Protein AF-A0AAE0HXF6-F1 (afdb_monomer_lite)

pLDDT: mean 71.42, std 21.59, range [34.88, 96.06]

Foldseek 3Di:
DPDDDLLVVLVVLLVVLVVVLVVVCVVVVWDDADPDPPGDPDTPDDPVPVVNVVSVVSNVVSVVVSCPVVVDPPDPPPPPDDDDDDDDDPPDPPVPVCCVSDVPPPD

Sequence (107 aa):
MSQQSRIVELSTRIATNTAKVDAYLTAHSLPTPSLGPGTPFHPPIPPSEATIIAARKAIISDTLELRQQAGGCEGKSHVHGPRFLRGAACARSKYLFLSRLFPQLER

Organism: NCBI:txid516989

Structure (mmCIF, N/CA/C/O backbone):
data_AF-A0AAE0HXF6-F1
#
_entry.id   AF-A0AAE0HXF6-F1
#
loop_
_atom_site.group_PDB
_atom_site.id
_atom_site.type_symbol
_atom_site.label_atom_id
_atom_site.label_alt_id
_atom_site.label_comp_id
_atom_site.label_asym_id
_atom_site.label_entity_id
_atom_site.label_s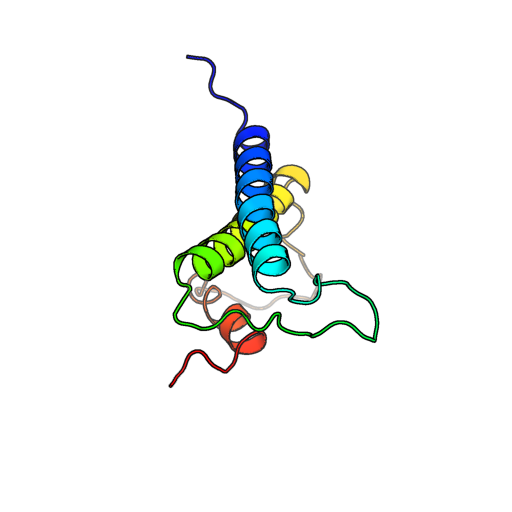eq_id
_atom_site.pdbx_PDB_ins_code
_atom_site.Cartn_x
_atom_site.Cartn_y
_atom_site.Cartn_z
_atom_site.occupancy
_atom_site.B_iso_or_equiv
_atom_site.auth_seq_id
_atom_site.auth_comp_id
_atom_site.auth_asym_id
_atom_site.auth_atom_id
_atom_site.pdbx_PDB_model_num
ATOM 1 N N . MET A 1 1 ? -29.211 2.244 11.095 1.00 39.75 1 MET A N 1
ATOM 2 C CA . MET A 1 1 ? -27.996 1.861 10.347 1.00 39.75 1 MET A CA 1
ATOM 3 C C . MET A 1 1 ? -26.875 1.692 11.354 1.00 39.75 1 MET A C 1
ATOM 5 O O . MET A 1 1 ? -26.587 2.647 12.062 1.00 39.75 1 MET A O 1
ATOM 9 N N . SER A 1 2 ? -26.340 0.479 11.514 1.00 49.00 2 SER A N 1
ATOM 10 C CA . SER A 1 2 ? -25.211 0.238 12.421 1.00 49.00 2 SER A CA 1
ATOM 11 C C . SER A 1 2 ? -23.998 0.987 11.870 1.00 49.00 2 SER A C 1
ATOM 13 O O . SER A 1 2 ? -23.562 0.702 10.756 1.00 49.00 2 SER A O 1
ATOM 15 N N . GLN A 1 3 ? -23.519 2.005 12.589 1.00 62.25 3 GLN A N 1
ATOM 16 C CA . GLN A 1 3 ? -22.263 2.666 12.246 1.00 62.25 3 GLN A CA 1
ATOM 17 C C . GLN A 1 3 ? -21.150 1.637 12.442 1.00 62.25 3 GLN A C 1
ATOM 19 O O . GLN A 1 3 ? -20.883 1.217 13.568 1.00 62.25 3 GLN A O 1
ATOM 24 N N . GLN A 1 4 ? -20.534 1.188 11.347 1.00 70.75 4 GLN A N 1
ATOM 25 C CA . GLN A 1 4 ? -19.328 0.373 11.436 1.00 70.75 4 GLN A CA 1
ATOM 26 C C . GLN A 1 4 ? -18.281 1.140 12.245 1.00 70.75 4 GLN A C 1
ATOM 28 O O . GLN A 1 4 ? -18.087 2.341 12.050 1.00 70.75 4 GLN A O 1
ATOM 33 N N . SER A 1 5 ? -17.620 0.442 13.171 1.00 87.44 5 SER A N 1
ATOM 34 C CA . SER A 1 5 ? -16.517 1.022 13.933 1.00 87.44 5 SER A CA 1
ATOM 35 C C . SER A 1 5 ? -15.484 1.600 12.970 1.00 87.44 5 SER A C 1
ATOM 37 O O . SER A 1 5 ? -15.108 0.949 11.993 1.00 87.44 5 SER A O 1
ATOM 39 N N . ARG A 1 6 ? -14.996 2.808 13.261 1.00 88.81 6 ARG A N 1
ATOM 40 C CA . ARG A 1 6 ? -14.006 3.505 12.432 1.00 88.81 6 ARG A CA 1
ATOM 41 C C . ARG A 1 6 ? -12.756 2.655 12.176 1.00 88.81 6 ARG A C 1
ATOM 43 O O . ARG A 1 6 ? -12.194 2.701 11.089 1.00 88.81 6 ARG A O 1
ATOM 50 N N . ILE A 1 7 ? -12.387 1.805 13.132 1.00 89.00 7 ILE A N 1
ATOM 51 C CA . ILE A 1 7 ? -11.299 0.826 13.006 1.00 89.00 7 ILE A CA 1
ATOM 52 C C . ILE A 1 7 ? -11.556 -0.158 11.854 1.00 89.00 7 ILE A C 1
ATOM 54 O O . ILE A 1 7 ? -10.648 -0.441 11.075 1.00 89.00 7 ILE A O 1
ATOM 58 N N . VAL A 1 8 ? -12.789 -0.660 11.728 1.00 91.50 8 VAL A N 1
ATOM 59 C CA . VAL A 1 8 ? -13.198 -1.604 10.671 1.00 91.50 8 VAL A CA 1
ATOM 60 C C . VAL A 1 8 ? -13.22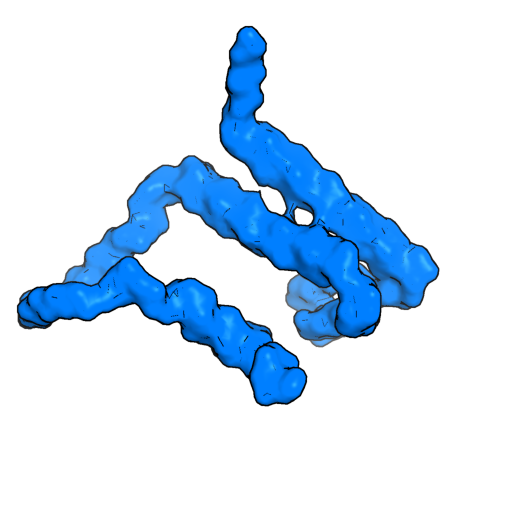2 -0.916 9.307 1.00 91.50 8 VAL A C 1
ATOM 62 O O . VAL A 1 8 ? -12.822 -1.499 8.301 1.00 91.50 8 VAL A O 1
ATOM 65 N N . GLU A 1 9 ? -13.651 0.343 9.261 1.00 91.88 9 GLU A N 1
ATOM 66 C CA . GLU A 1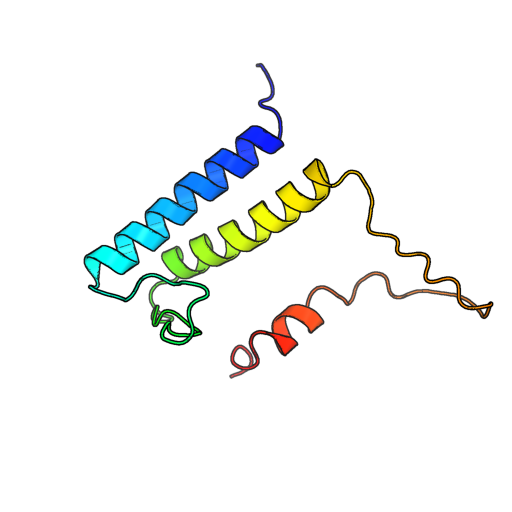 9 ? -13.613 1.136 8.032 1.00 91.88 9 GLU A CA 1
ATOM 67 C C . GLU A 1 9 ? -12.166 1.357 7.558 1.00 91.88 9 GLU A C 1
ATOM 69 O O . GLU A 1 9 ? -11.843 1.110 6.394 1.00 91.88 9 GLU A O 1
ATOM 74 N N . LEU A 1 10 ? -11.277 1.769 8.469 1.00 92.56 10 LEU A N 1
ATOM 75 C CA . LEU A 1 10 ? -9.863 1.996 8.171 1.00 92.56 10 LEU A CA 1
ATOM 76 C C . LEU A 1 10 ? -9.164 0.709 7.728 1.00 92.56 10 LEU A C 1
ATOM 78 O O . LEU A 1 10 ? -8.457 0.725 6.722 1.00 92.56 10 LEU A O 1
ATOM 82 N N . SER A 1 11 ? -9.386 -0.415 8.415 1.00 92.38 11 SER A N 1
ATOM 83 C CA . SER A 1 11 ? -8.780 -1.695 8.031 1.00 92.38 11 SER A CA 1
ATOM 84 C C . SER A 1 11 ? -9.238 -2.153 6.645 1.00 92.38 11 SER A C 1
ATOM 86 O O . SER A 1 11 ? -8.415 -2.576 5.832 1.00 92.38 11 SER A O 1
ATOM 88 N N . THR A 1 12 ? -10.525 -1.982 6.330 1.00 95.06 12 THR A N 1
ATOM 89 C CA . THR A 1 12 ? -11.086 -2.306 5.011 1.00 95.06 12 THR A CA 1
ATOM 90 C C . THR A 1 12 ? -10.473 -1.434 3.913 1.00 95.06 12 THR A C 1
ATOM 92 O O . THR A 1 12 ? -10.096 -1.935 2.848 1.00 95.06 12 THR A O 1
ATOM 95 N N . ARG A 1 13 ? -10.321 -0.128 4.168 1.00 94.19 13 ARG A N 1
ATOM 96 C CA . ARG A 1 13 ? -9.698 0.811 3.222 1.00 94.19 13 ARG A CA 1
ATOM 97 C C . ARG A 1 13 ? -8.218 0.508 3.000 1.00 94.19 13 ARG A C 1
ATOM 99 O O . ARG A 1 13 ? -7.773 0.523 1.852 1.00 94.19 13 ARG A O 1
ATOM 106 N N . ILE A 1 14 ? -7.479 0.172 4.059 1.00 94.69 14 ILE A N 1
ATOM 107 C CA . ILE A 1 14 ? -6.081 -0.267 3.963 1.00 94.69 14 ILE A CA 1
ATOM 108 C C . ILE A 1 14 ? -5.993 -1.528 3.103 1.00 94.69 14 ILE A C 1
ATOM 110 O O . ILE A 1 14 ? -5.253 -1.529 2.126 1.00 94.69 14 ILE A O 1
ATOM 114 N N . ALA A 1 15 ? -6.779 -2.566 3.402 1.00 95.38 15 ALA A N 1
ATOM 115 C CA . ALA A 1 15 ? -6.756 -3.820 2.650 1.00 95.38 15 ALA A CA 1
ATOM 116 C C . ALA A 1 15 ? -7.061 -3.605 1.158 1.00 95.38 15 ALA A C 1
ATOM 118 O O . ALA A 1 15 ? -6.321 -4.070 0.292 1.00 95.38 15 ALA A O 1
ATOM 119 N N . THR A 1 16 ? -8.101 -2.822 0.858 1.00 96.06 16 THR A N 1
ATOM 120 C CA . THR A 1 16 ? -8.509 -2.517 -0.521 1.00 96.06 16 THR A CA 1
ATOM 121 C C . THR A 1 16 ? -7.417 -1.773 -1.287 1.00 96.06 16 THR A C 1
ATOM 123 O O . THR A 1 16 ? -7.124 -2.098 -2.436 1.00 96.06 16 THR A O 1
ATOM 126 N N . ASN A 1 17 ? -6.806 -0.757 -0.674 1.00 94.81 17 ASN A N 1
ATOM 127 C CA . ASN A 1 17 ? -5.768 0.024 -1.338 1.00 94.81 17 ASN A CA 1
ATOM 128 C C . ASN A 1 17 ? -4.461 -0.764 -1.477 1.00 94.81 17 ASN A C 1
ATOM 130 O O . ASN A 1 17 ? -3.806 -0.648 -2.510 1.00 94.81 17 ASN A O 1
ATOM 134 N N . THR A 1 18 ? -4.106 -1.595 -0.495 1.00 94.38 18 THR A N 1
ATOM 135 C CA . THR A 1 18 ? -2.942 -2.484 -0.583 1.00 94.38 18 THR A CA 1
ATOM 136 C C . THR A 1 18 ? -3.101 -3.473 -1.732 1.00 94.38 18 THR A C 1
ATOM 138 O O . THR A 1 18 ? -2.177 -3.603 -2.525 1.00 94.38 18 THR A O 1
ATOM 141 N N . ALA A 1 19 ? -4.282 -4.078 -1.904 1.00 95.12 19 ALA A N 1
ATOM 142 C CA . ALA A 1 19 ? -4.551 -4.975 -3.029 1.00 95.12 19 ALA A CA 1
ATOM 143 C C . ALA A 1 19 ? -4.403 -4.277 -4.394 1.00 95.12 19 ALA A C 1
ATOM 145 O O . ALA A 1 19 ? -3.870 -4.864 -5.329 1.00 95.12 19 ALA A O 1
ATOM 146 N N . LYS A 1 20 ? -4.821 -3.007 -4.514 1.00 93.88 20 LYS A N 1
ATOM 147 C CA . LYS A 1 20 ? -4.630 -2.221 -5.750 1.00 93.88 20 LYS A CA 1
ATOM 148 C C . LYS A 1 20 ? -3.155 -1.987 -6.065 1.00 93.88 20 LYS A C 1
ATOM 150 O O . LYS A 1 20 ? -2.752 -2.104 -7.218 1.00 93.88 20 LYS A O 1
ATOM 155 N N . VAL A 1 21 ? -2.368 -1.623 -5.053 1.00 91.19 21 VAL A N 1
ATOM 156 C CA . VAL A 1 21 ? -0.927 -1.395 -5.222 1.00 91.19 21 VAL A CA 1
ATOM 157 C C . VAL A 1 21 ? -0.223 -2.708 -5.559 1.00 91.19 21 VAL A C 1
ATOM 159 O O . VAL A 1 21 ? 0.581 -2.730 -6.481 1.00 91.19 21 VAL A O 1
ATOM 162 N N . ASP A 1 22 ? -0.554 -3.793 -4.863 1.00 91.50 22 ASP A N 1
ATOM 163 C CA . ASP A 1 22 ? 0.027 -5.116 -5.098 1.00 91.50 22 ASP A CA 1
ATOM 164 C C . ASP A 1 22 ? -0.279 -5.629 -6.511 1.00 91.50 22 ASP A C 1
ATOM 166 O O . ASP A 1 22 ? 0.642 -5.947 -7.259 1.00 91.50 22 ASP A O 1
ATOM 170 N N . ALA A 1 23 ? -1.545 -5.559 -6.940 1.00 92.94 23 ALA A N 1
ATOM 171 C CA . ALA A 1 23 ? -1.952 -5.930 -8.294 1.00 92.94 23 ALA A CA 1
ATOM 172 C C . ALA A 1 23 ? -1.197 -5.135 -9.371 1.00 92.94 23 ALA A C 1
ATOM 174 O O . ALA A 1 23 ? -0.791 -5.706 -10.383 1.00 92.94 23 ALA A O 1
ATOM 175 N N . TYR A 1 24 ? -0.966 -3.836 -9.148 1.00 92.25 24 TYR A N 1
ATOM 176 C CA . TYR A 1 24 ? -0.154 -3.018 -10.048 1.00 92.25 24 TYR A CA 1
ATOM 177 C C . TYR A 1 24 ? 1.305 -3.496 -10.082 1.00 92.25 24 TYR A C 1
ATOM 179 O O . TYR A 1 24 ? 1.873 -3.680 -11.155 1.00 92.25 24 TYR A O 1
ATOM 187 N N . LEU A 1 25 ? 1.921 -3.743 -8.924 1.00 90.19 25 LEU A N 1
ATOM 188 C CA . LEU A 1 25 ? 3.302 -4.228 -8.877 1.00 90.19 25 LEU A CA 1
ATOM 189 C C . LEU A 1 25 ? 3.445 -5.578 -9.591 1.00 90.19 25 LEU A C 1
ATOM 191 O O . LEU A 1 25 ? 4.362 -5.737 -10.394 1.00 90.19 25 LEU A O 1
ATOM 195 N N . THR A 1 26 ? 2.511 -6.509 -9.378 1.00 91.00 26 THR A N 1
ATOM 196 C CA . THR A 1 26 ? 2.496 -7.804 -10.070 1.00 91.00 26 THR A CA 1
ATOM 197 C C . THR A 1 26 ? 2.310 -7.643 -11.578 1.00 91.00 26 THR A C 1
ATOM 199 O O . THR A 1 26 ? 3.076 -8.221 -12.347 1.00 91.00 26 THR A O 1
ATOM 202 N N . ALA A 1 27 ? 1.343 -6.830 -12.020 1.00 92.38 27 ALA A N 1
ATOM 203 C CA . ALA A 1 27 ? 1.063 -6.617 -13.442 1.00 92.38 27 ALA A CA 1
ATOM 204 C C . ALA A 1 27 ? 2.260 -6.021 -14.198 1.00 92.38 27 ALA A C 1
ATOM 206 O O . ALA A 1 27 ? 2.503 -6.361 -15.354 1.00 92.38 27 ALA A O 1
ATOM 207 N N . HIS A 1 28 ? 3.038 -5.169 -13.530 1.00 90.12 28 HIS A N 1
ATOM 208 C CA . HIS A 1 28 ? 4.220 -4.528 -14.102 1.00 90.12 28 HIS A CA 1
ATOM 209 C C . HIS A 1 28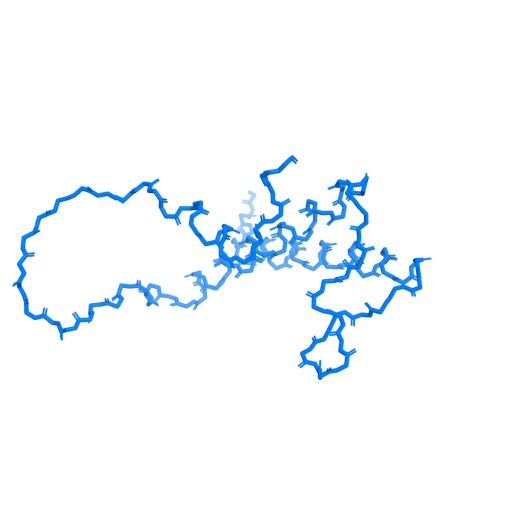 ? 5.533 -5.265 -13.790 1.00 90.12 28 HIS A C 1
ATOM 211 O O . HIS A 1 28 ? 6.604 -4.737 -14.082 1.00 90.12 28 HIS A O 1
ATOM 217 N N . SER A 1 29 ? 5.470 -6.479 -13.220 1.00 89.31 29 SER A N 1
ATOM 218 C CA . SER A 1 29 ? 6.647 -7.277 -12.825 1.00 89.31 29 SER A CA 1
ATOM 219 C C . SER A 1 29 ? 7.640 -6.497 -11.950 1.00 89.31 29 SER A C 1
ATOM 221 O O . SER A 1 29 ? 8.857 -6.659 -12.051 1.00 89.31 29 SER A O 1
ATOM 223 N N . LEU A 1 30 ? 7.114 -5.612 -11.103 1.00 86.38 30 LEU A N 1
ATOM 224 C CA . LEU A 1 30 ? 7.898 -4.790 -10.196 1.00 86.38 30 LEU A CA 1
ATOM 225 C C . LEU A 1 30 ? 8.175 -5.547 -8.892 1.00 86.38 30 LEU A C 1
ATOM 227 O O . LEU A 1 30 ? 7.324 -6.302 -8.418 1.00 86.38 30 LEU A O 1
ATOM 231 N N . PRO A 1 31 ? 9.343 -5.325 -8.268 1.00 84.19 31 PRO A N 1
ATOM 232 C CA . PRO A 1 31 ? 9.679 -5.969 -7.007 1.00 84.19 31 PRO A CA 1
ATOM 233 C C . PRO A 1 31 ? 8.743 -5.518 -5.881 1.00 84.19 31 PRO A C 1
ATOM 235 O O . PRO A 1 31 ? 8.468 -4.325 -5.710 1.00 84.19 31 PRO A O 1
ATOM 238 N N . THR A 1 32 ? 8.306 -6.476 -5.067 1.00 83.25 32 THR A N 1
ATOM 239 C CA . THR A 1 32 ? 7.512 -6.210 -3.867 1.00 83.25 32 THR A CA 1
ATOM 240 C C . THR A 1 32 ? 8.358 -5.453 -2.835 1.00 83.25 32 THR A C 1
ATOM 242 O O . THR A 1 32 ? 9.490 -5.859 -2.549 1.00 83.25 32 THR A O 1
ATOM 245 N N . PRO A 1 33 ? 7.850 -4.353 -2.251 1.00 83.25 33 PRO A N 1
ATOM 246 C CA . PRO A 1 33 ? 8.569 -3.635 -1.208 1.00 83.25 33 PRO A CA 1
ATOM 247 C C . PRO A 1 33 ? 8.728 -4.518 0.036 1.00 83.25 33 PRO A C 1
ATOM 249 O O . PRO A 1 33 ? 7.779 -5.155 0.488 1.00 83.25 33 PRO A O 1
ATOM 252 N N . SER A 1 34 ? 9.926 -4.523 0.616 1.00 84.44 34 SER A N 1
ATOM 253 C CA . SER A 1 34 ? 10.226 -5.235 1.860 1.00 84.44 34 SER A CA 1
ATOM 254 C C . SER A 1 34 ? 11.145 -4.390 2.747 1.00 84.44 34 SER A C 1
ATOM 256 O O . SER A 1 34 ? 11.579 -3.308 2.355 1.00 84.44 34 SER A O 1
ATOM 258 N N . LEU A 1 35 ? 11.438 -4.878 3.953 1.00 83.94 35 LEU A N 1
ATOM 259 C CA . LEU A 1 35 ? 12.421 -4.269 4.857 1.00 83.94 35 LEU A CA 1
ATOM 260 C C . LEU A 1 35 ? 13.834 -4.864 4.686 1.00 83.94 35 LEU A C 1
ATOM 262 O O . LEU A 1 35 ? 14.734 -4.540 5.456 1.00 83.94 35 LEU A O 1
ATOM 266 N N . GLY A 1 36 ? 14.028 -5.761 3.714 1.00 82.12 36 GLY A N 1
ATOM 267 C CA . GLY A 1 36 ? 15.300 -6.425 3.454 1.00 82.12 36 GLY A CA 1
ATOM 268 C C . GLY A 1 36 ? 16.340 -5.513 2.783 1.00 82.12 36 GLY A C 1
ATOM 269 O O . GLY A 1 36 ? 15.987 -4.567 2.078 1.00 82.12 36 GLY A O 1
ATOM 270 N N . PRO A 1 37 ? 17.640 -5.818 2.932 1.00 76.31 37 PRO A N 1
ATOM 271 C CA . PRO A 1 37 ? 18.730 -4.978 2.422 1.00 76.31 37 PRO A CA 1
ATOM 272 C C . PRO A 1 37 ? 18.802 -4.888 0.886 1.00 76.31 37 PRO A C 1
ATOM 274 O O . PRO A 1 37 ? 19.501 -4.028 0.364 1.00 76.31 37 PRO A O 1
ATOM 277 N N . GLY A 1 38 ? 18.094 -5.757 0.158 1.00 72.94 38 GLY A N 1
ATOM 278 C CA . GLY A 1 38 ? 18.061 -5.776 -1.309 1.00 72.94 38 GLY A CA 1
ATOM 279 C C . GLY A 1 38 ? 16.810 -5.159 -1.934 1.00 72.94 38 GLY A C 1
ATOM 280 O O . GLY A 1 38 ? 16.685 -5.171 -3.156 1.00 72.94 38 GLY A O 1
ATOM 281 N N . THR A 1 39 ? 15.860 -4.659 -1.138 1.00 71.00 39 THR A N 1
ATOM 282 C CA . THR A 1 39 ? 14.627 -4.102 -1.706 1.00 71.00 39 THR A CA 1
ATOM 283 C C . THR A 1 39 ? 14.748 -2.630 -2.060 1.00 71.00 39 THR A C 1
ATOM 285 O O . THR A 1 39 ? 15.342 -1.856 -1.305 1.00 71.00 39 THR A O 1
ATOM 288 N N . PRO A 1 40 ? 14.161 -2.213 -3.195 1.00 70.19 40 PRO A N 1
ATOM 289 C CA . PRO A 1 40 ? 14.229 -0.828 -3.616 1.00 70.19 40 PRO A CA 1
ATOM 290 C C . PRO A 1 40 ? 13.520 0.068 -2.601 1.00 70.19 40 PRO A C 1
ATOM 292 O O . PRO A 1 40 ? 12.368 -0.163 -2.233 1.00 70.19 40 PRO A O 1
ATOM 295 N N . PHE A 1 41 ? 14.210 1.134 -2.193 1.00 66.69 41 PHE A N 1
ATOM 296 C CA . PHE A 1 41 ? 13.697 2.139 -1.255 1.00 66.69 41 PHE A CA 1
ATOM 297 C C . PHE A 1 41 ? 12.429 2.835 -1.771 1.00 66.69 41 PHE A C 1
ATOM 299 O O . PHE A 1 41 ? 11.605 3.325 -0.997 1.00 66.69 41 PHE A O 1
ATOM 306 N N . HIS A 1 42 ? 12.265 2.874 -3.094 1.00 65.69 42 HIS A N 1
ATOM 307 C CA . HIS A 1 42 ? 11.081 3.392 -3.747 1.00 65.69 42 HIS A CA 1
ATOM 308 C C . HIS A 1 42 ? 10.661 2.443 -4.875 1.00 65.69 42 HIS A C 1
ATOM 310 O O . HIS A 1 42 ? 11.433 2.274 -5.822 1.00 65.69 42 HIS A O 1
ATOM 316 N N . PRO A 1 43 ? 9.465 1.828 -4.816 1.00 64.69 43 PRO A N 1
ATOM 317 C CA . PRO A 1 43 ? 8.952 1.106 -5.970 1.00 64.69 43 PRO A CA 1
ATOM 318 C C . PRO A 1 43 ? 8.805 2.104 -7.133 1.00 64.69 43 PRO A C 1
ATOM 320 O O . PRO A 1 43 ? 8.299 3.213 -6.910 1.00 64.69 43 PRO A O 1
ATOM 323 N N . PRO A 1 44 ? 9.267 1.768 -8.349 1.00 71.19 44 PRO A N 1
ATOM 324 C CA . PRO A 1 44 ? 9.271 2.673 -9.495 1.00 71.19 44 PRO A CA 1
ATOM 325 C C . PRO A 1 44 ? 7.857 2.789 -10.081 1.00 71.19 44 PRO A C 1
ATOM 327 O O . PRO A 1 44 ? 7.568 2.320 -11.175 1.00 71.19 44 PRO A O 1
ATOM 330 N N . ILE A 1 45 ? 6.944 3.387 -9.319 1.00 81.31 45 ILE A N 1
ATOM 331 C CA . ILE A 1 45 ? 5.617 3.755 -9.805 1.00 81.31 45 ILE A CA 1
ATOM 332 C C . ILE A 1 45 ? 5.783 5.099 -10.528 1.00 81.31 45 ILE A C 1
ATOM 334 O O . ILE A 1 45 ? 6.198 6.070 -9.884 1.00 81.31 45 ILE A O 1
ATOM 338 N N . PRO A 1 46 ? 5.516 5.175 -11.843 1.00 83.38 46 PRO A N 1
ATOM 339 C CA . PRO A 1 46 ? 5.668 6.408 -12.599 1.00 83.38 46 PRO A CA 1
ATOM 340 C C . PRO A 1 46 ? 4.659 7.467 -12.121 1.00 83.38 46 PRO A C 1
ATOM 342 O O . PRO A 1 46 ? 3.557 7.121 -11.690 1.00 83.38 46 PRO A O 1
ATOM 345 N N . PRO A 1 47 ? 4.995 8.767 -12.220 1.00 82.88 47 PRO A N 1
ATOM 346 C CA . PRO A 1 47 ? 4.116 9.856 -11.777 1.00 82.88 47 PRO A CA 1
ATOM 347 C C . PRO A 1 47 ? 2.785 9.904 -12.541 1.00 82.88 47 PRO A C 1
ATOM 349 O O . PRO A 1 47 ? 1.808 10.451 -12.036 1.00 82.88 47 PRO A O 1
ATOM 352 N N . SER A 1 48 ? 2.738 9.299 -13.730 1.00 86.62 48 SER A N 1
ATOM 353 C CA . SER A 1 48 ? 1.539 9.150 -14.553 1.00 86.62 48 SER A CA 1
ATOM 354 C C . SER A 1 48 ? 0.452 8.294 -13.889 1.00 86.62 48 SER A C 1
ATOM 356 O O . SER A 1 48 ? -0.728 8.486 -14.167 1.00 86.62 48 SER A O 1
ATOM 358 N N . GLU A 1 49 ? 0.816 7.400 -12.964 1.00 89.25 49 GLU A N 1
ATOM 359 C CA . GLU A 1 49 ? -0.113 6.487 -12.286 1.00 89.25 49 GLU A CA 1
ATOM 360 C C . GLU A 1 49 ? -0.699 7.112 -11.014 1.00 89.25 49 GLU A C 1
ATOM 362 O O . GLU A 1 49 ? -0.519 6.639 -9.883 1.00 89.25 49 GLU A O 1
ATOM 367 N N . ALA A 1 50 ? -1.427 8.217 -11.205 1.00 90.88 50 ALA A N 1
ATOM 368 C CA . ALA A 1 50 ? -1.995 9.025 -10.126 1.00 90.88 50 ALA A CA 1
ATOM 369 C C . ALA A 1 50 ? -2.880 8.210 -9.166 1.00 90.88 50 ALA A C 1
ATOM 371 O O . ALA A 1 50 ? -2.855 8.439 -7.954 1.00 90.88 50 ALA A O 1
ATOM 372 N N . THR A 1 51 ? -3.616 7.222 -9.680 1.00 91.44 51 THR A N 1
ATOM 373 C CA . THR A 1 51 ? -4.496 6.354 -8.884 1.00 91.44 51 THR A CA 1
ATOM 374 C C . THR A 1 51 ? -3.716 5.476 -7.907 1.00 91.44 51 THR A C 1
ATOM 376 O O . THR A 1 51 ? -4.100 5.355 -6.742 1.00 91.44 51 THR A O 1
ATOM 379 N N . ILE A 1 52 ? -2.596 4.895 -8.342 1.00 91.88 52 ILE A N 1
ATOM 380 C CA . ILE A 1 52 ? -1.760 4.033 -7.496 1.00 91.88 52 ILE A CA 1
ATOM 381 C C . ILE A 1 52 ? -1.016 4.876 -6.456 1.00 91.88 52 ILE A C 1
ATOM 383 O O . ILE A 1 52 ? -0.924 4.500 -5.285 1.00 91.88 52 ILE A O 1
ATOM 387 N N . ILE A 1 53 ? -0.558 6.069 -6.846 1.00 90.69 53 ILE A N 1
ATOM 388 C CA . ILE A 1 53 ? 0.049 7.035 -5.922 1.00 90.69 53 ILE A CA 1
ATOM 389 C C . ILE A 1 53 ? -0.963 7.471 -4.854 1.00 90.69 53 ILE A C 1
ATOM 391 O O . ILE A 1 53 ? -0.626 7.518 -3.667 1.00 90.69 53 ILE A O 1
ATOM 395 N N . ALA A 1 54 ? -2.205 7.762 -5.247 1.00 92.12 54 ALA A N 1
ATOM 396 C CA . ALA A 1 54 ? -3.281 8.099 -4.320 1.00 92.12 54 ALA A CA 1
ATOM 397 C C . ALA A 1 54 ? -3.587 6.935 -3.365 1.00 92.12 54 ALA A C 1
ATOM 399 O O . ALA A 1 54 ? -3.681 7.156 -2.157 1.00 92.12 54 ALA A O 1
ATOM 400 N N . ALA A 1 55 ? -3.649 5.698 -3.871 1.00 92.56 55 ALA A N 1
ATOM 401 C CA . ALA A 1 55 ? -3.834 4.504 -3.050 1.00 92.56 55 ALA A CA 1
ATOM 402 C C . ALA A 1 55 ? -2.704 4.345 -2.018 1.00 92.56 55 ALA A C 1
ATOM 404 O O . ALA A 1 55 ? -2.975 4.143 -0.836 1.00 92.56 55 ALA A O 1
ATOM 405 N N . ARG A 1 56 ? -1.441 4.538 -2.419 1.00 90.56 56 ARG A N 1
ATOM 406 C CA . ARG A 1 56 ? -0.287 4.484 -1.505 1.00 90.56 56 ARG A CA 1
ATOM 407 C C . ARG A 1 56 ? -0.353 5.557 -0.416 1.00 90.56 56 ARG A C 1
ATOM 409 O O . ARG A 1 56 ? -0.102 5.262 0.752 1.00 90.56 56 ARG A O 1
ATOM 416 N N . LYS A 1 57 ? -0.718 6.793 -0.771 1.00 92.12 57 LYS A N 1
ATOM 417 C CA . LYS A 1 57 ? -0.916 7.882 0.204 1.00 92.12 57 LYS A CA 1
ATOM 418 C C . LYS A 1 57 ? -2.057 7.568 1.175 1.00 92.12 57 LYS A C 1
ATOM 420 O O . LYS A 1 57 ? -1.912 7.813 2.372 1.00 92.12 57 LYS A O 1
ATOM 425 N N . ALA A 1 58 ? -3.151 6.992 0.677 1.00 92.81 58 ALA A N 1
ATOM 426 C CA . ALA A 1 58 ? -4.284 6.581 1.497 1.00 92.81 58 ALA A CA 1
ATOM 427 C C . ALA A 1 58 ? -3.893 5.486 2.500 1.00 92.81 58 ALA A C 1
ATOM 429 O O . ALA A 1 58 ? -4.190 5.641 3.677 1.00 92.81 58 ALA A O 1
ATOM 430 N N . ILE A 1 59 ? -3.142 4.455 2.085 1.00 92.62 59 ILE A N 1
ATOM 431 C CA . ILE A 1 59 ? -2.631 3.408 2.995 1.00 92.62 59 ILE A CA 1
ATOM 432 C C . ILE A 1 59 ? -1.842 4.028 4.151 1.00 92.62 59 ILE A C 1
ATOM 434 O O . ILE A 1 59 ? -2.081 3.692 5.309 1.00 92.62 59 ILE A O 1
ATOM 438 N N . ILE A 1 60 ? -0.919 4.950 3.855 1.00 92.00 60 ILE A N 1
ATOM 439 C CA . ILE A 1 60 ? -0.094 5.606 4.881 1.00 92.00 60 ILE A CA 1
ATOM 440 C C . ILE A 1 60 ? -0.977 6.413 5.838 1.00 92.00 60 ILE A C 1
ATOM 442 O O . ILE A 1 60 ? -0.850 6.271 7.053 1.00 92.00 60 ILE A O 1
ATOM 446 N N . SER A 1 61 ? -1.882 7.232 5.300 1.00 92.62 61 SER A N 1
ATOM 447 C CA . SER A 1 61 ? -2.792 8.055 6.102 1.00 92.62 61 SER A CA 1
ATOM 448 C C . SER A 1 61 ? -3.692 7.204 7.000 1.00 92.62 61 SER A C 1
ATOM 450 O O . SER A 1 61 ? -3.775 7.457 8.200 1.00 92.62 61 SER A O 1
ATOM 452 N N . ASP A 1 62 ? -4.322 6.173 6.439 1.00 92.81 62 ASP A N 1
ATOM 453 C CA . ASP A 1 62 ? -5.267 5.313 7.150 1.00 92.81 62 ASP A CA 1
ATOM 454 C C . ASP A 1 62 ? -4.546 4.472 8.215 1.00 92.81 62 ASP A C 1
ATOM 456 O O . ASP A 1 62 ? -5.056 4.304 9.319 1.00 92.81 62 ASP A O 1
ATOM 460 N N . THR A 1 63 ? -3.319 4.013 7.943 1.00 92.19 63 THR A N 1
ATOM 461 C CA . THR A 1 63 ? -2.498 3.287 8.929 1.00 92.19 63 THR A CA 1
ATOM 462 C C . THR A 1 63 ? -2.049 4.199 10.074 1.00 92.19 63 THR A C 1
ATOM 464 O O . THR A 1 63 ? -1.994 3.768 11.228 1.00 92.19 63 THR A O 1
ATOM 467 N N . LEU A 1 64 ? -1.741 5.471 9.792 1.00 92.00 64 LEU A N 1
ATOM 468 C CA . LEU A 1 64 ? -1.429 6.460 10.827 1.00 92.00 64 LEU A CA 1
ATOM 469 C C . LEU A 1 64 ? -2.650 6.782 11.692 1.00 92.00 64 LEU A C 1
ATOM 471 O O . LEU A 1 64 ? -2.502 6.924 12.906 1.00 92.00 64 LEU A O 1
ATOM 475 N N . GLU A 1 65 ? -3.835 6.902 11.093 1.00 89.00 65 GLU A N 1
ATOM 476 C CA . GLU A 1 65 ? -5.092 7.096 11.825 1.00 89.00 65 GLU A CA 1
ATOM 477 C C . GLU A 1 65 ? -5.413 5.868 12.690 1.00 89.00 65 GLU A C 1
ATOM 479 O O . GLU A 1 65 ? -5.687 6.002 13.883 1.00 89.00 65 GLU A O 1
ATOM 484 N N . LEU A 1 66 ? -5.276 4.665 12.127 1.00 88.38 66 LEU A N 1
ATOM 485 C CA . LEU A 1 66 ? -5.498 3.408 12.835 1.00 88.38 66 LEU A CA 1
ATOM 486 C C . LEU A 1 66 ? -4.549 3.261 14.031 1.00 88.38 66 LEU A C 1
ATOM 488 O O . LEU A 1 66 ? -4.985 2.894 15.119 1.00 88.38 66 LEU A O 1
ATOM 492 N N . ARG A 1 67 ? -3.266 3.613 13.865 1.00 87.44 67 ARG A N 1
ATOM 493 C CA . ARG A 1 67 ? -2.290 3.637 14.965 1.00 87.44 67 ARG A CA 1
ATOM 494 C C . ARG A 1 67 ? -2.716 4.587 16.083 1.00 87.44 67 ARG A C 1
ATOM 496 O O . ARG A 1 67 ? -2.575 4.234 17.247 1.00 87.44 67 ARG A O 1
ATOM 503 N N . GLN A 1 68 ? -3.221 5.774 15.750 1.00 86.62 68 GLN A N 1
ATOM 504 C CA . GLN A 1 68 ? -3.672 6.752 16.749 1.00 86.62 68 GLN A CA 1
ATOM 505 C C . GLN A 1 68 ? -4.895 6.261 17.529 1.00 86.62 68 GLN A C 1
ATOM 507 O O . GLN A 1 68 ? -4.999 6.522 18.724 1.00 86.62 68 GLN A O 1
ATOM 512 N N . GLN A 1 69 ? -5.801 5.536 16.868 1.00 81.81 69 GLN A N 1
ATOM 513 C CA . GLN A 1 69 ? -6.983 4.959 17.512 1.00 81.81 69 GLN A CA 1
ATOM 514 C C . GLN A 1 69 ? -6.641 3.739 18.374 1.00 81.81 69 GLN A C 1
ATOM 516 O O . GLN A 1 69 ? -7.160 3.613 19.479 1.00 81.81 69 GLN A O 1
ATOM 521 N N . ALA A 1 70 ? -5.758 2.859 17.894 1.00 77.81 70 ALA A N 1
ATOM 522 C CA . ALA A 1 70 ? -5.349 1.651 18.612 1.00 77.81 70 ALA A CA 1
ATOM 523 C C . ALA A 1 70 ? -4.373 1.939 19.767 1.00 77.81 70 ALA A C 1
ATOM 525 O O . ALA A 1 70 ? -4.422 1.275 20.795 1.00 77.81 70 ALA A O 1
ATOM 526 N N . GLY A 1 71 ? -3.498 2.936 19.608 1.00 65.19 71 GLY A N 1
ATOM 527 C CA . GLY A 1 71 ? -2.471 3.320 20.581 1.00 65.19 71 GLY A CA 1
ATOM 528 C C . GLY A 1 71 ? -2.940 4.290 21.664 1.00 65.19 71 GLY A C 1
ATOM 529 O O . GLY A 1 71 ? -2.097 4.985 22.219 1.00 65.19 71 GLY A O 1
ATOM 530 N N . GLY A 1 72 ? -4.257 4.388 21.899 1.00 53.84 72 GLY A N 1
ATOM 531 C CA . GLY A 1 72 ? -4.905 5.157 22.968 1.00 53.84 72 GLY A CA 1
ATOM 532 C C . GLY A 1 72 ? -4.102 6.344 23.505 1.00 53.84 72 GLY A C 1
ATOM 533 O O . GLY A 1 72 ? -3.405 6.203 24.493 1.00 53.84 72 GLY A O 1
ATOM 534 N N . CYS A 1 73 ? -4.220 7.526 22.897 1.00 48.59 73 CYS A N 1
ATOM 535 C CA . CYS A 1 73 ? -3.715 8.790 23.456 1.00 48.59 73 CYS A CA 1
ATOM 536 C C . CYS A 1 73 ? -2.229 8.849 23.885 1.00 48.59 73 CYS A C 1
ATOM 538 O O . CYS A 1 73 ? -1.857 9.824 24.531 1.00 48.59 73 CYS A O 1
ATOM 540 N N . GLU A 1 74 ? -1.342 7.921 23.527 1.00 52.16 74 GLU A N 1
ATOM 541 C CA . GLU A 1 74 ? 0.065 8.020 23.941 1.00 52.16 74 GLU A CA 1
ATOM 542 C C . GLU A 1 74 ? 0.928 8.650 22.847 1.00 52.16 74 GLU A C 1
ATOM 544 O O . GLU A 1 74 ? 1.594 8.007 22.041 1.00 52.16 74 GLU A O 1
ATOM 549 N N . GLY A 1 75 ? 0.864 9.983 22.819 1.00 48.84 75 GLY A N 1
ATOM 550 C CA . GLY A 1 75 ? 1.661 10.829 21.932 1.00 48.84 75 GLY A CA 1
ATOM 551 C C . GLY A 1 75 ? 1.765 12.296 22.355 1.00 48.84 75 GLY A C 1
ATOM 552 O O . GLY A 1 75 ? 2.193 13.125 21.559 1.00 48.84 75 GLY A O 1
ATOM 553 N N . LYS A 1 76 ? 1.403 12.651 23.596 1.00 48.72 76 LYS A N 1
ATOM 554 C CA . LYS A 1 76 ? 2.023 13.802 24.266 1.00 48.72 76 LYS A CA 1
ATOM 555 C C . LYS A 1 76 ? 3.164 13.246 25.099 1.00 48.72 76 LYS A C 1
ATOM 557 O O . LYS A 1 76 ? 3.013 13.043 26.298 1.00 48.72 76 LYS A O 1
ATOM 562 N N . SER A 1 77 ? 4.304 12.994 24.463 1.00 46.66 77 SER A N 1
ATOM 563 C CA . SER A 1 77 ? 5.559 12.886 25.197 1.00 46.66 77 SER A CA 1
ATOM 564 C C . SER A 1 77 ? 5.805 14.241 25.854 1.00 46.66 77 SER A C 1
ATOM 566 O O . SER A 1 77 ? 6.371 15.161 25.266 1.00 46.66 77 SER A O 1
ATOM 568 N N . HIS A 1 78 ? 5.306 14.369 27.079 1.00 41.47 78 HIS A N 1
ATOM 569 C CA . HIS A 1 78 ? 5.838 15.251 28.092 1.00 41.47 78 HIS A CA 1
ATOM 570 C C . HIS A 1 78 ? 7.279 14.791 28.325 1.00 41.47 78 HIS A C 1
ATOM 572 O O . HIS A 1 78 ? 7.564 13.981 29.201 1.00 41.47 78 HIS A O 1
ATOM 578 N N . VAL A 1 79 ? 8.183 15.241 27.454 1.00 45.34 79 VAL A N 1
ATOM 579 C CA . VAL A 1 79 ? 9.616 15.192 27.711 1.00 45.34 79 VAL A CA 1
ATOM 580 C C . VAL A 1 79 ? 9.817 16.069 28.935 1.00 45.34 79 VAL A C 1
ATOM 582 O O . VAL A 1 79 ? 9.598 17.280 28.893 1.00 45.34 79 VAL A O 1
ATOM 585 N N . HIS A 1 80 ? 10.139 15.428 30.050 1.00 38.41 80 HIS A N 1
ATOM 586 C CA . HIS A 1 80 ? 10.440 16.086 31.305 1.00 38.41 80 HIS A CA 1
ATOM 587 C C . HIS A 1 80 ? 11.765 16.848 31.135 1.00 38.41 80 HIS A C 1
ATOM 589 O O . HIS A 1 80 ? 12.850 16.308 31.316 1.00 38.41 80 HIS A O 1
ATOM 595 N N . GLY A 1 81 ? 11.657 18.103 30.701 1.00 34.88 81 GLY A N 1
ATOM 596 C CA . GLY A 1 81 ? 12.708 19.114 30.696 1.00 34.88 81 GLY A CA 1
ATOM 597 C C . GLY A 1 81 ? 12.127 20.408 31.275 1.00 34.88 81 GLY A C 1
ATOM 598 O O . GLY A 1 81 ? 10.957 20.714 31.017 1.00 34.88 81 GLY A O 1
ATOM 599 N N . PRO A 1 82 ? 12.863 21.148 32.122 1.00 42.03 82 PRO A N 1
ATOM 600 C CA . PRO A 1 82 ? 12.269 22.214 32.907 1.00 42.03 82 PRO A CA 1
ATOM 601 C C . PRO A 1 82 ? 11.931 23.424 32.030 1.00 42.03 82 PRO A C 1
ATOM 603 O O . PRO A 1 82 ? 12.744 23.879 31.236 1.00 42.03 82 PRO A O 1
ATOM 606 N N . ARG A 1 83 ? 10.703 23.923 32.230 1.00 47.66 83 ARG A N 1
ATOM 607 C CA . ARG A 1 83 ? 10.230 25.314 32.096 1.00 47.66 83 ARG A CA 1
ATOM 608 C C . ARG A 1 83 ? 11.045 26.222 31.157 1.00 47.66 83 ARG A C 1
ATOM 610 O O . ARG A 1 83 ? 12.103 26.678 31.559 1.00 47.66 83 ARG A O 1
ATOM 617 N N . PHE A 1 84 ? 10.440 26.670 30.050 1.00 36.97 84 PHE A N 1
ATOM 618 C CA . PHE A 1 84 ? 10.185 28.105 29.815 1.00 36.97 84 PHE A CA 1
ATOM 619 C C . PHE A 1 84 ? 9.268 28.354 28.590 1.00 36.97 84 PHE A C 1
ATOM 621 O O . PHE A 1 84 ? 9.570 27.973 27.469 1.00 36.97 84 PHE A O 1
ATOM 628 N N . LEU A 1 85 ? 8.137 29.007 28.885 1.00 43.72 85 LEU A N 1
ATOM 629 C CA . LEU A 1 85 ? 7.299 29.927 28.097 1.00 43.72 85 LEU A CA 1
ATOM 630 C C . LEU A 1 85 ? 6.784 29.590 26.673 1.00 43.72 85 LEU A C 1
ATOM 632 O O . LEU A 1 85 ? 7.486 29.666 25.678 1.00 43.72 85 LEU A O 1
ATOM 636 N N . ARG A 1 86 ? 5.445 29.479 26.640 1.00 40.84 86 ARG A N 1
ATOM 637 C CA . ARG A 1 86 ? 4.482 30.195 25.773 1.00 40.84 86 ARG A CA 1
ATOM 638 C C . ARG A 1 86 ? 4.589 30.050 24.245 1.00 40.84 86 ARG A C 1
ATOM 640 O O . ARG A 1 86 ? 5.406 30.682 23.598 1.00 40.84 86 ARG A O 1
ATOM 647 N N . GLY A 1 87 ? 3.510 29.487 23.696 1.00 39.31 87 GLY A N 1
ATOM 648 C CA . GLY A 1 87 ? 2.696 30.219 22.719 1.00 39.31 87 GLY A CA 1
ATOM 649 C C . GLY A 1 87 ? 2.890 29.857 21.246 1.00 39.31 87 GLY A C 1
ATOM 650 O O . GLY A 1 87 ? 3.906 30.163 20.648 1.00 39.31 87 GLY A O 1
ATOM 651 N N . ALA A 1 88 ? 1.815 29.313 20.667 1.00 47.97 88 ALA A N 1
ATOM 652 C CA . ALA A 1 88 ? 1.434 29.423 19.256 1.00 47.97 88 ALA A CA 1
ATOM 653 C C . ALA A 1 88 ? 2.401 28.878 18.183 1.00 47.97 88 ALA A C 1
ATOM 655 O O . ALA A 1 88 ? 3.175 29.627 17.606 1.00 47.97 88 ALA A O 1
ATOM 656 N N .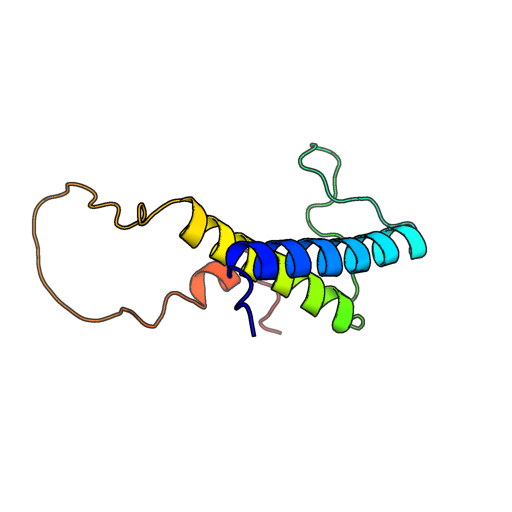 ALA A 1 89 ? 2.225 27.607 17.789 1.00 42.97 89 ALA A N 1
ATOM 657 C CA . ALA A 1 89 ? 2.413 27.169 16.391 1.00 42.97 89 ALA A CA 1
ATOM 658 C C . ALA A 1 89 ? 1.862 25.747 16.124 1.00 42.97 89 ALA A C 1
ATOM 660 O O . ALA A 1 89 ? 2.500 24.930 15.461 1.00 42.97 89 ALA A O 1
ATOM 661 N N . CYS A 1 90 ? 0.660 25.411 16.606 1.00 40.81 90 CYS A N 1
ATOM 662 C CA . CYS A 1 90 ? 0.009 24.130 16.283 1.00 40.81 90 CYS A CA 1
ATOM 663 C C . CYS A 1 90 ? -0.701 24.189 14.912 1.00 40.81 90 CYS A C 1
ATOM 665 O O . CYS A 1 90 ? -1.913 24.026 14.827 1.00 40.81 90 CYS A O 1
ATOM 667 N N . ALA A 1 91 ? 0.031 24.500 13.835 1.00 43.91 91 ALA A N 1
ATOM 668 C CA . ALA A 1 91 ? -0.534 24.488 12.475 1.00 43.91 91 ALA A CA 1
ATOM 669 C C . ALA A 1 91 ? 0.469 24.232 11.334 1.00 43.91 91 ALA A C 1
ATOM 671 O O . ALA A 1 91 ? 0.051 24.115 10.186 1.00 43.91 91 ALA A O 1
ATOM 672 N N . ARG A 1 92 ? 1.781 24.114 11.595 1.00 42.72 92 ARG A N 1
ATOM 673 C CA . ARG A 1 92 ? 2.785 24.044 10.508 1.00 42.72 92 ARG A CA 1
ATOM 674 C C . ARG A 1 92 ? 3.514 22.707 10.350 1.00 42.72 92 ARG A C 1
ATOM 676 O O . ARG A 1 92 ? 4.322 22.557 9.441 1.00 42.72 92 ARG A O 1
ATOM 6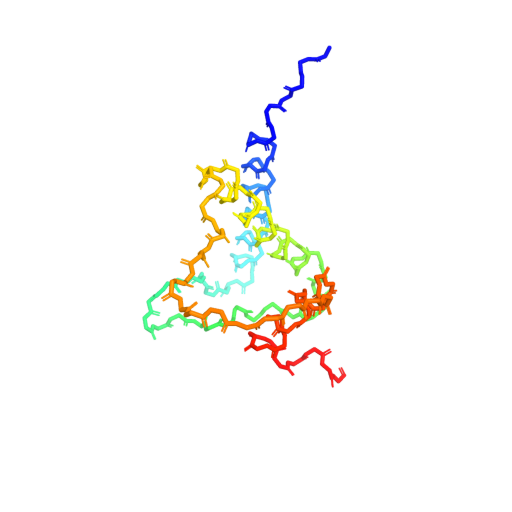83 N N . SER A 1 93 ? 3.174 21.703 11.159 1.00 41.22 93 SER A N 1
ATOM 684 C CA . SER A 1 93 ? 3.858 20.398 11.173 1.00 41.22 93 SER A CA 1
ATOM 685 C C . SER A 1 93 ? 3.166 19.305 10.340 1.00 41.22 93 SER A C 1
ATOM 687 O O . SER A 1 93 ? 3.251 18.126 10.659 1.00 41.22 93 SER A O 1
ATOM 689 N N . LYS A 1 94 ? 2.435 19.669 9.277 1.00 46.03 94 LYS A N 1
ATOM 690 C CA . LYS A 1 94 ? 2.001 18.696 8.250 1.00 46.03 94 LYS A CA 1
ATOM 691 C C . LYS A 1 94 ? 2.943 18.657 7.041 1.00 46.03 94 LYS A C 1
ATOM 693 O O . LYS A 1 94 ? 3.038 17.622 6.397 1.00 46.03 94 LYS A O 1
ATOM 698 N N . TYR A 1 95 ? 3.690 19.733 6.778 1.00 43.78 95 TYR A N 1
ATOM 699 C CA . TYR A 1 95 ? 4.554 19.829 5.593 1.00 43.78 95 TYR A CA 1
ATOM 700 C C . TYR A 1 95 ? 6.014 19.426 5.845 1.00 43.78 95 TYR A C 1
ATOM 702 O O . TYR A 1 95 ? 6.647 18.867 4.959 1.00 43.78 95 TYR A O 1
ATOM 710 N N . LEU A 1 96 ? 6.542 19.596 7.062 1.00 45.41 96 LEU A N 1
ATOM 711 C CA . LEU A 1 96 ? 7.961 19.319 7.340 1.00 45.41 96 LEU A CA 1
ATOM 712 C C . LEU A 1 96 ? 8.330 17.825 7.349 1.00 45.41 96 LEU A C 1
ATOM 714 O O . LEU A 1 96 ? 9.467 17.480 7.031 1.00 45.41 96 LEU A O 1
ATOM 718 N N . PHE A 1 97 ? 7.393 16.927 7.673 1.00 41.41 97 PHE A N 1
ATOM 719 C CA . PHE A 1 97 ? 7.662 15.484 7.620 1.00 41.41 97 PHE A CA 1
ATOM 720 C C . PHE A 1 97 ? 7.630 14.944 6.182 1.00 41.41 97 PHE A C 1
ATOM 722 O O . PHE A 1 97 ? 8.401 14.051 5.840 1.00 41.41 97 PHE A O 1
ATOM 729 N N . LEU A 1 98 ? 6.806 15.541 5.312 1.00 43.03 98 LEU A N 1
ATOM 730 C CA . LEU A 1 98 ? 6.791 15.224 3.882 1.00 43.03 98 LEU A CA 1
ATOM 731 C C . LEU A 1 98 ? 8.072 15.709 3.183 1.00 43.03 98 LEU A C 1
ATOM 733 O O . LEU A 1 98 ? 8.639 14.954 2.400 1.00 43.03 98 LEU A O 1
ATOM 737 N N . SER A 1 99 ? 8.600 16.886 3.539 1.00 41.06 99 SER A N 1
ATOM 738 C CA . SER A 1 99 ? 9.850 17.412 2.961 1.00 41.06 99 SER A CA 1
ATOM 739 C C . SER A 1 99 ? 11.108 16.635 3.370 1.00 41.06 99 SER A C 1
ATOM 741 O O . SER A 1 99 ? 12.076 16.607 2.616 1.00 41.06 99 SER A O 1
ATOM 743 N N . ARG A 1 100 ? 11.120 15.990 4.548 1.00 43.41 100 ARG A N 1
ATOM 744 C CA . ARG A 1 100 ? 12.268 15.178 5.000 1.00 43.41 100 ARG A CA 1
ATOM 745 C C . ARG A 1 100 ? 12.267 13.743 4.477 1.00 43.41 100 ARG A C 1
ATOM 747 O O . ARG A 1 100 ? 13.339 13.154 4.402 1.00 43.41 100 ARG A O 1
ATOM 754 N N . LEU A 1 101 ? 11.107 13.188 4.119 1.00 47.84 101 LEU A N 1
ATOM 755 C CA . LEU A 1 101 ? 11.018 11.840 3.545 1.00 47.84 101 LEU A CA 1
ATOM 756 C C . LEU A 1 101 ? 10.977 11.845 2.004 1.00 47.84 101 LEU A C 1
ATOM 758 O O . LEU A 1 101 ? 11.322 10.840 1.392 1.00 47.84 101 LEU A O 1
ATOM 762 N N . PHE A 1 102 ? 10.580 12.961 1.377 1.00 44.16 102 PHE A N 1
ATOM 763 C CA . PHE A 1 102 ? 10.477 13.115 -0.078 1.00 44.16 102 PHE A CA 1
ATOM 764 C C . PHE A 1 102 ? 10.895 14.531 -0.531 1.00 44.16 102 PHE A C 1
ATOM 766 O O . PHE A 1 102 ? 10.037 15.388 -0.740 1.00 44.16 102 PHE A O 1
ATOM 773 N N . PRO A 1 103 ? 12.197 14.796 -0.745 1.00 41.56 103 PRO A N 1
ATOM 774 C CA . PRO A 1 103 ? 12.679 16.098 -1.226 1.00 41.56 103 PRO A CA 1
ATOM 775 C C . PRO A 1 103 ? 12.374 16.386 -2.712 1.00 41.56 103 PRO A C 1
ATOM 777 O O . PRO A 1 103 ? 12.758 17.431 -3.217 1.00 41.56 103 PRO A O 1
ATOM 780 N N . GLN A 1 104 ? 11.700 15.479 -3.430 1.00 42.47 104 GLN A N 1
ATOM 781 C CA . GLN A 1 104 ? 11.483 15.563 -4.886 1.00 42.47 104 GLN A CA 1
ATOM 782 C C . GLN A 1 104 ? 10.098 16.102 -5.294 1.00 42.47 104 GLN A C 1
ATOM 784 O O . GLN A 1 104 ? 9.695 15.938 -6.439 1.00 42.47 104 GLN A O 1
ATOM 789 N N . LEU A 1 105 ? 9.344 16.718 -4.377 1.00 48.34 105 LEU A N 1
ATOM 790 C CA . LEU A 1 105 ? 8.024 17.297 -4.681 1.00 48.34 105 LEU A CA 1
ATOM 791 C C . LEU A 1 105 ? 8.057 18.818 -4.964 1.00 48.34 105 LEU A C 1
ATOM 793 O O . LEU A 1 105 ? 6.995 19.428 -5.036 1.00 48.34 105 LEU A O 1
ATOM 797 N N . GLU A 1 106 ? 9.245 19.425 -5.100 1.00 46.47 106 GLU A N 1
ATOM 798 C CA . GLU A 1 106 ? 9.442 20.859 -5.408 1.00 46.47 106 GLU A CA 1
ATOM 799 C C . GLU A 1 106 ? 10.218 21.106 -6.720 1.00 46.47 106 GLU A C 1
ATOM 801 O O . GLU A 1 106 ? 11.148 21.912 -6.771 1.00 46.47 106 GLU A O 1
ATOM 806 N N . ARG A 1 107 ? 9.836 20.435 -7.809 1.00 42.66 107 ARG A N 1
ATOM 807 C CA . ARG A 1 107 ? 10.118 20.928 -9.166 1.00 42.66 107 ARG A CA 1
ATOM 808 C C . ARG A 1 107 ? 8.943 20.690 -10.091 1.00 42.66 107 ARG A C 1
ATOM 810 O O . ARG A 1 107 ? 8.353 19.592 -9.999 1.00 42.66 107 ARG A O 1
#

Radius of gyration: 18.32 Å; chains: 1; bounding box: 47×38×48 Å

Secondary structure (DSSP, 8-state):
-----HHHHHHHHHHHHHHHHHHHHHHTTPPPP-SSTTS-SS----TT-HHHHHHHHHHHHHHHHHHHHHTTTTT--------------TTSTTTHHHHHH-TTS--